Protein AF-A0A2K3PS51-F1 (afdb_monomer_lite)

InterPro domains:
  IPR000668 Peptidase C1A, papain C-terminal [PF00112] (39-127)
  IPR000668 Peptidase C1A, papain C-terminal [SM00645] (3-129)
  IPR013128 Peptidase C1A [PTHR12411] (38-127)
  IPR025660 Cysteine peptidase, histidine active site [PS00639] (95-105)
  IPR038765 Papain-like cysteine peptidase superfamily [SSF54001] (32-127)

Radius of gyration: 15.87 Å; chains: 1; bounding box: 44×35×38 Å

pLDDT: mean 71.3, std 18.8, range [28.69, 91.44]

Secondary structure (DSSP, 8-state):
-EEESS-----SS--EE---------SS--PPPS-PPP----S---PPPTT-HHHHHHHHTTS-EEEEE-STTT-HHHHH---SSEE-SPPPSS--EEEEEEEEEE-TTS-EEEEEE-SS-TTSSS-----

Organism: Trifolium pratense (NCBI:txid57577)

Structure (mmCIF, N/CA/C/O backbone):
data_AF-A0A2K3PS51-F1
#
_entry.id   AF-A0A2K3PS51-F1
#
loop_
_atom_site.group_PDB
_atom_site.id
_atom_site.type_symbol
_atom_site.label_atom_id
_atom_site.label_alt_id
_atom_site.label_comp_id
_atom_site.label_asym_id
_atom_site.label_entity_id
_atom_site.label_seq_id
_atom_site.pdbx_PDB_ins_code
_atom_site.Cartn_x
_atom_site.Cartn_y
_atom_site.Cartn_z
_atom_site.occupancy
_atom_site.B_iso_or_equiv
_atom_site.auth_seq_id
_atom_site.auth_comp_id
_atom_site.auth_asym_id
_atom_site.auth_atom_id
_atom_site.pdbx_PDB_model_num
ATOM 1 N N . MET A 1 1 ? 1.085 -9.267 9.046 1.00 39.47 1 MET A N 1
ATOM 2 C CA . MET A 1 1 ? -0.032 -8.558 8.365 1.00 39.47 1 MET A CA 1
ATOM 3 C C . MET A 1 1 ? -0.348 -7.298 9.157 1.00 39.47 1 MET A C 1
ATOM 5 O O . MET A 1 1 ? -0.481 -7.403 10.371 1.00 39.47 1 MET A O 1
ATOM 9 N N . VAL A 1 2 ? -0.399 -6.128 8.517 1.00 50.19 2 VAL A N 1
ATOM 10 C CA . VAL A 1 2 ? -0.710 -4.858 9.199 1.00 50.19 2 VAL A CA 1
ATOM 11 C C . VAL A 1 2 ? -2.107 -4.432 8.779 1.00 50.19 2 VAL A C 1
ATOM 13 O O . VAL A 1 2 ? -2.434 -4.487 7.593 1.00 50.19 2 VAL A O 1
ATOM 16 N N . VAL A 1 3 ? -2.937 -4.071 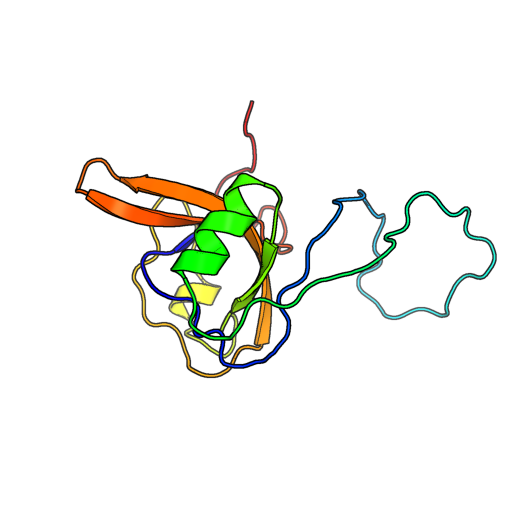9.751 1.00 53.47 3 VAL A N 1
ATOM 17 C CA . VAL A 1 3 ? -4.361 -3.822 9.550 1.00 53.47 3 VAL A CA 1
ATOM 18 C C . VAL A 1 3 ? -4.641 -2.388 9.991 1.00 53.47 3 VAL A C 1
ATOM 20 O O . VAL A 1 3 ? -4.370 -2.083 11.139 1.00 53.47 3 VAL A O 1
ATOM 23 N N . PHE A 1 4 ? -5.099 -1.488 9.115 1.00 51.47 4 PHE A N 1
ATOM 24 C CA . PHE A 1 4 ? -5.276 -0.053 9.437 1.00 51.47 4 PHE A CA 1
ATOM 25 C C . PHE A 1 4 ? -6.756 0.333 9.545 1.00 51.47 4 PHE A C 1
ATOM 27 O O . PHE A 1 4 ? -7.551 -0.112 8.721 1.00 51.47 4 PHE A O 1
ATOM 34 N N . LEU A 1 5 ? -7.108 1.184 10.519 1.00 38.12 5 LEU A N 1
ATOM 35 C CA . LEU A 1 5 ? -8.491 1.575 10.852 1.00 38.12 5 LEU A CA 1
ATOM 36 C C . LEU A 1 5 ? -9.049 2.766 10.048 1.00 38.12 5 LEU A C 1
ATOM 38 O O . LEU A 1 5 ? -10.264 2.972 10.052 1.00 38.12 5 LEU A O 1
ATOM 42 N N . ARG A 1 6 ? -8.201 3.603 9.433 1.00 36.09 6 ARG A N 1
ATOM 43 C CA . ARG A 1 6 ? -8.577 4.936 8.908 1.00 36.09 6 ARG A CA 1
ATOM 44 C C . ARG A 1 6 ? -7.674 5.394 7.746 1.00 36.09 6 ARG A C 1
ATOM 46 O O . ARG A 1 6 ? -6.659 4.732 7.524 1.00 36.09 6 ARG A O 1
ATOM 53 N N . PRO A 1 7 ? -8.049 6.454 6.985 1.00 35.16 7 PRO A N 1
ATOM 54 C CA . PRO A 1 7 ? -7.472 6.749 5.680 1.00 35.16 7 PRO A CA 1
ATOM 55 C C . PRO A 1 7 ? -5.962 6.849 5.796 1.00 35.16 7 PRO A C 1
ATOM 57 O O . PRO A 1 7 ? -5.438 7.621 6.603 1.00 35.16 7 PRO A O 1
ATOM 60 N N . VAL A 1 8 ? -5.259 6.101 4.954 1.00 41.94 8 VAL A N 1
ATOM 61 C CA . VAL A 1 8 ? -3.910 6.499 4.584 1.00 41.94 8 VAL A CA 1
ATOM 62 C C . VAL A 1 8 ? -4.046 7.916 4.031 1.00 41.94 8 VAL A C 1
ATOM 64 O O . VAL A 1 8 ? -4.776 8.124 3.065 1.00 41.94 8 VAL A O 1
ATOM 67 N N . SER A 1 9 ? -3.418 8.902 4.673 1.00 37.41 9 SER A N 1
ATOM 68 C CA . SER A 1 9 ? -3.294 10.244 4.106 1.00 37.41 9 SER A CA 1
ATOM 69 C C . SER A 1 9 ? -2.521 10.107 2.793 1.00 37.41 9 SER A C 1
ATOM 71 O O . SER A 1 9 ? -1.295 10.038 2.784 1.00 37.41 9 SER A O 1
ATOM 73 N N . LEU A 1 10 ? -3.239 9.990 1.673 1.00 44.38 10 LEU A N 1
ATOM 74 C CA . LEU A 1 10 ? -2.681 9.832 0.328 1.00 44.38 10 LEU A CA 1
ATOM 75 C C . LEU A 1 10 ? -2.230 11.199 -0.201 1.00 44.38 10 LEU A C 1
ATOM 77 O O . LEU A 1 10 ? -2.583 11.597 -1.307 1.00 44.38 10 LEU A O 1
ATOM 81 N N . GLN A 1 11 ? -1.484 11.963 0.598 1.00 36.50 11 GLN A N 1
ATOM 82 C CA . GLN A 1 11 ? -1.114 13.335 0.252 1.00 36.50 11 GLN A CA 1
ATOM 83 C C . GLN A 1 11 ? -0.059 13.435 -0.862 1.00 36.50 11 GLN A C 1
ATOM 85 O O . GLN A 1 11 ? 0.203 14.538 -1.330 1.00 36.50 11 GLN A O 1
ATOM 90 N N . HIS A 1 12 ? 0.487 12.317 -1.364 1.00 38.22 12 HIS A N 1
ATOM 91 C CA . HIS A 1 12 ? 1.482 12.336 -2.442 1.00 38.22 12 HIS A CA 1
ATOM 92 C C . HIS A 1 12 ? 1.274 11.233 -3.507 1.00 38.22 12 HIS A C 1
ATOM 94 O O . HIS A 1 12 ? 1.688 10.087 -3.344 1.00 38.22 12 HIS A O 1
ATOM 100 N N . ASN A 1 13 ? 0.626 11.647 -4.604 1.00 37.97 13 ASN A N 1
ATOM 101 C CA . ASN A 1 13 ? 0.690 11.302 -6.044 1.00 37.97 13 ASN A CA 1
ATOM 102 C C . ASN A 1 13 ? 1.092 9.924 -6.610 1.00 37.97 13 ASN A C 1
ATOM 104 O O . ASN A 1 13 ? 1.117 9.813 -7.835 1.00 37.97 13 ASN A O 1
ATOM 108 N N . TYR A 1 14 ? 1.369 8.872 -5.843 1.00 38.41 14 TYR A N 1
ATOM 109 C CA . TYR A 1 14 ? 1.805 7.609 -6.454 1.00 38.41 14 TYR A CA 1
ATOM 110 C C . TYR A 1 14 ? 1.141 6.406 -5.804 1.00 38.41 14 TYR A C 1
ATOM 112 O O . TYR A 1 14 ? 1.568 5.909 -4.765 1.00 38.41 14 TYR A O 1
ATOM 120 N N . THR A 1 15 ? 0.091 5.930 -6.463 1.00 41.75 15 THR A N 1
ATOM 121 C CA . THR A 1 15 ? -0.522 4.635 -6.199 1.00 41.75 15 THR A CA 1
ATOM 122 C C . THR A 1 15 ? -0.188 3.746 -7.389 1.00 41.75 15 THR A C 1
ATOM 124 O O . THR A 1 15 ? -0.565 4.080 -8.507 1.00 41.75 15 THR A O 1
ATOM 127 N N . MET A 1 16 ? 0.591 2.681 -7.183 1.00 39.56 16 MET A N 1
ATOM 128 C CA . MET A 1 16 ? 1.011 1.773 -8.259 1.00 39.56 16 MET A CA 1
ATOM 129 C C . MET A 1 16 ? 0.286 0.437 -8.163 1.00 39.56 16 MET A C 1
ATOM 131 O O . MET A 1 16 ? -0.144 0.009 -7.101 1.00 39.56 16 MET A O 1
ATOM 135 N N . VAL A 1 17 ? 0.150 -0.224 -9.301 1.00 42.59 17 VAL A N 1
ATOM 136 C CA . VAL A 1 17 ? -0.396 -1.573 -9.412 1.00 42.59 17 VAL A CA 1
ATOM 137 C C . VAL A 1 17 ? 0.791 -2.511 -9.550 1.00 42.59 17 VAL A C 1
ATOM 139 O O . VAL A 1 17 ? 1.540 -2.394 -10.519 1.00 42.59 17 VAL A O 1
ATOM 142 N N . GLU A 1 18 ? 0.999 -3.410 -8.590 1.00 41.22 18 GLU A N 1
ATOM 143 C CA . GLU A 1 18 ? 2.225 -4.209 -8.539 1.00 41.22 18 GLU A CA 1
ATOM 144 C C . GLU A 1 18 ? 1.983 -5.691 -8.861 1.00 41.22 18 GLU A C 1
ATOM 146 O O . GLU A 1 18 ? 1.130 -6.356 -8.273 1.00 41.22 18 GLU A O 1
ATOM 151 N N . PHE A 1 19 ? 2.804 -6.229 -9.769 1.00 41.97 19 PHE A N 1
ATOM 152 C CA . PHE A 1 19 ? 3.001 -7.666 -9.940 1.00 41.97 19 PHE A CA 1
ATOM 153 C C . PHE A 1 19 ? 4.116 -8.120 -8.994 1.00 41.97 19 PHE A C 1
ATOM 155 O O . PHE A 1 19 ? 5.276 -7.747 -9.164 1.00 41.97 19 PHE A O 1
ATOM 162 N N . LEU A 1 20 ? 3.780 -8.944 -8.001 1.00 48.22 20 LEU A N 1
ATOM 163 C CA . LEU A 1 20 ? 4.749 -9.422 -7.015 1.00 48.22 20 LEU A CA 1
ATOM 164 C C . LEU A 1 20 ? 5.680 -10.481 -7.630 1.00 48.22 20 LEU A C 1
ATOM 166 O O . LEU A 1 20 ? 5.341 -11.661 -7.699 1.00 48.22 20 LEU A O 1
ATOM 170 N N . VAL A 1 21 ? 6.883 -10.071 -8.032 1.00 47.81 21 VAL A N 1
ATOM 171 C CA . VAL A 1 21 ? 7.981 -10.982 -8.390 1.00 47.81 21 VAL A CA 1
ATOM 172 C C . VAL A 1 21 ? 8.900 -11.146 -7.181 1.00 47.81 21 VAL A C 1
ATOM 174 O O . VAL A 1 21 ? 9.382 -10.166 -6.617 1.00 47.81 21 VAL A O 1
ATOM 177 N N . LYS A 1 22 ? 9.181 -12.389 -6.771 1.00 54.22 22 LYS A N 1
ATOM 178 C CA . LYS A 1 22 ? 10.115 -12.658 -5.667 1.00 54.22 22 LYS A CA 1
ATOM 179 C C . LYS A 1 22 ? 11.548 -12.352 -6.119 1.00 54.22 22 LYS A C 1
ATOM 181 O O . LYS A 1 22 ? 12.141 -13.121 -6.871 1.00 54.22 22 LYS A O 1
ATOM 186 N N . MET A 1 23 ? 12.094 -11.224 -5.669 1.00 56.06 23 MET A N 1
ATOM 187 C CA . MET A 1 23 ? 13.447 -10.772 -6.003 1.00 56.06 23 MET A CA 1
ATOM 188 C C . MET A 1 23 ? 14.461 -11.136 -4.912 1.00 56.06 23 MET A C 1
ATOM 190 O O . MET A 1 23 ? 14.178 -11.031 -3.722 1.00 56.06 23 MET A O 1
ATOM 194 N N . ILE A 1 24 ? 15.680 -11.509 -5.318 1.00 65.62 24 ILE A N 1
ATOM 195 C CA . ILE A 1 24 ? 16.838 -11.549 -4.413 1.00 65.62 24 ILE A CA 1
ATOM 196 C C . ILE A 1 24 ? 17.408 -10.132 -4.350 1.00 65.62 24 ILE A C 1
ATOM 198 O O . ILE A 1 24 ? 18.104 -9.697 -5.269 1.00 65.62 24 ILE A O 1
ATOM 202 N N . ILE A 1 25 ? 17.103 -9.416 -3.271 1.00 66.69 25 ILE A N 1
ATOM 203 C CA . ILE A 1 25 ? 17.511 -8.022 -3.072 1.00 66.69 25 ILE A CA 1
ATOM 204 C C . ILE A 1 25 ? 18.775 -7.978 -2.204 1.00 66.69 25 ILE A C 1
ATOM 206 O O . ILE A 1 25 ? 18.961 -8.781 -1.288 1.00 66.69 25 ILE A O 1
ATOM 210 N N . ARG A 1 26 ? 19.689 -7.055 -2.513 1.00 73.50 26 ARG A N 1
ATOM 211 C CA . ARG A 1 26 ? 20.817 -6.698 -1.643 1.00 73.50 26 ARG A CA 1
ATOM 212 C C . ARG A 1 26 ? 20.446 -5.423 -0.893 1.00 73.50 26 ARG A C 1
ATOM 214 O O . ARG A 1 26 ? 19.985 -4.474 -1.509 1.00 73.50 26 ARG A O 1
ATOM 221 N N . ILE A 1 27 ? 20.714 -5.370 0.410 1.00 76.81 27 ILE A N 1
ATOM 222 C CA . ILE A 1 27 ? 20.412 -4.211 1.276 1.00 76.81 27 ILE A CA 1
ATOM 223 C C . ILE A 1 27 ? 21.359 -3.009 1.074 1.00 76.81 27 ILE A C 1
ATOM 225 O O . ILE A 1 27 ? 21.534 -2.185 1.967 1.00 76.81 27 ILE A O 1
ATOM 229 N N . ARG A 1 28 ? 22.053 -2.933 -0.065 1.00 80.81 28 ARG A N 1
ATOM 230 C CA . ARG A 1 28 ? 22.981 -1.850 -0.406 1.00 80.81 28 ARG A CA 1
ATOM 231 C C . ARG A 1 28 ? 22.864 -1.535 -1.884 1.00 80.81 28 ARG A C 1
ATOM 233 O O . ARG A 1 28 ? 22.747 -2.452 -2.696 1.00 80.81 28 ARG A O 1
ATOM 240 N N . GLN A 1 29 ? 22.966 -0.250 -2.211 1.00 84.06 29 GLN A N 1
ATOM 241 C CA . GLN A 1 29 ? 23.057 0.200 -3.593 1.00 84.06 29 GLN A CA 1
ATOM 242 C C . GLN A 1 29 ? 24.261 -0.462 -4.274 1.00 84.06 29 GLN A C 1
ATOM 244 O O . GLN A 1 29 ? 25.372 -0.469 -3.738 1.00 84.06 29 GLN A O 1
ATOM 249 N N . MET A 1 30 ? 24.030 -1.019 -5.458 1.00 85.06 30 MET A N 1
ATOM 250 C CA . MET A 1 30 ? 25.055 -1.608 -6.318 1.00 85.06 30 MET A CA 1
ATOM 251 C C . MET A 1 30 ? 24.936 -1.027 -7.728 1.00 85.06 30 MET A C 1
ATOM 253 O O . MET A 1 30 ? 23.939 -0.388 -8.064 1.00 85.06 30 MET A O 1
ATOM 257 N N . ASN A 1 31 ? 25.942 -1.271 -8.567 1.00 90.62 31 ASN A N 1
ATOM 258 C CA . ASN A 1 31 ? 25.854 -0.941 -9.987 1.00 90.62 31 ASN A CA 1
ATOM 259 C C . ASN A 1 31 ? 24.793 -1.808 -10.677 1.00 90.62 31 ASN A C 1
ATOM 261 O O . ASN A 1 31 ? 24.670 -3.001 -10.379 1.00 90.62 31 ASN A O 1
ATOM 265 N N . CYS A 1 32 ? 24.063 -1.217 -11.627 1.00 87.19 32 CYS A N 1
ATOM 266 C CA . CYS A 1 32 ? 23.101 -1.942 -12.449 1.00 87.19 32 CYS A CA 1
ATOM 267 C C . CYS A 1 32 ? 23.795 -3.081 -13.205 1.00 87.19 32 CYS A C 1
ATOM 269 O O . CYS A 1 32 ? 24.802 -2.879 -13.887 1.00 87.19 32 CYS A O 1
ATOM 271 N N . ARG A 1 33 ? 23.237 -4.285 -13.077 1.00 86.94 33 ARG A N 1
ATOM 272 C CA . ARG A 1 33 ? 23.645 -5.456 -13.850 1.00 86.94 33 ARG A CA 1
ATOM 273 C C . ARG A 1 33 ? 22.975 -5.414 -15.218 1.00 86.94 33 ARG A C 1
ATOM 275 O O . ARG A 1 33 ? 21.759 -5.290 -15.281 1.00 86.94 33 ARG A O 1
ATOM 282 N N . ASN A 1 34 ? 23.757 -5.535 -16.287 1.00 87.62 34 ASN A N 1
ATOM 283 C CA . ASN A 1 34 ? 23.251 -5.556 -17.667 1.00 87.62 34 ASN A CA 1
ATOM 284 C C . ASN A 1 34 ? 23.040 -6.985 -18.203 1.00 87.62 34 ASN A C 1
ATOM 286 O O . ASN A 1 34 ? 22.588 -7.161 -19.327 1.00 87.62 34 ASN A O 1
ATOM 290 N N . ASP A 1 35 ? 23.365 -8.002 -17.408 1.00 89.88 35 ASP A N 1
ATOM 291 C CA . ASP A 1 35 ? 23.287 -9.430 -17.728 1.00 89.88 35 ASP A CA 1
ATOM 292 C C . ASP A 1 35 ? 22.015 -10.100 -17.172 1.00 89.88 35 ASP A C 1
ATOM 294 O O . ASP A 1 35 ? 21.992 -11.302 -16.914 1.00 89.88 35 ASP A O 1
ATOM 298 N N . PHE A 1 36 ? 20.940 -9.334 -16.959 1.00 83.81 36 PHE A N 1
ATOM 299 C CA . PHE A 1 36 ? 19.686 -9.869 -16.429 1.00 83.81 36 PHE A CA 1
ATOM 300 C C . PHE A 1 36 ? 18.806 -10.478 -17.528 1.00 83.81 36 PHE A C 1
ATOM 302 O O . PHE A 1 36 ? 18.736 -9.980 -18.650 1.00 83.81 36 PHE A O 1
ATOM 309 N N . ILE A 1 37 ? 18.078 -11.538 -17.175 1.00 86.81 37 ILE A N 1
ATOM 310 C CA . ILE A 1 37 ? 17.027 -12.116 -18.017 1.00 86.81 37 ILE A CA 1
ATOM 311 C C . ILE A 1 37 ? 15.707 -11.438 -17.623 1.00 86.81 37 ILE A C 1
ATOM 313 O O . ILE A 1 37 ? 15.334 -11.517 -16.449 1.00 86.81 37 ILE A O 1
ATOM 317 N N . PRO A 1 38 ? 14.991 -10.764 -18.541 1.00 85.19 38 PRO A N 1
ATOM 318 C CA . PRO A 1 38 ? 13.674 -10.211 -18.239 1.00 85.19 38 PRO A CA 1
ATOM 319 C C . PRO A 1 38 ? 12.697 -11.328 -17.849 1.00 85.19 38 PRO A C 1
ATOM 321 O O . PRO A 1 38 ? 12.436 -12.229 -18.642 1.00 85.19 38 PRO A O 1
ATOM 324 N N . VAL A 1 39 ? 12.165 -11.274 -16.625 1.00 82.38 39 VAL A N 1
ATOM 325 C CA . VAL A 1 39 ? 11.220 -12.282 -16.092 1.00 82.38 39 VAL A CA 1
ATOM 326 C C . VAL A 1 39 ? 9.782 -11.774 -15.996 1.00 82.38 39 VAL A C 1
ATOM 328 O O . VAL A 1 39 ? 8.851 -12.570 -15.945 1.00 82.38 39 VAL A O 1
ATOM 331 N N . ALA A 1 40 ? 9.598 -10.454 -15.970 1.00 79.75 40 ALA A N 1
ATOM 332 C CA . ALA A 1 40 ? 8.303 -9.793 -15.920 1.00 79.75 40 ALA A CA 1
ATOM 333 C C . ALA A 1 40 ? 8.421 -8.368 -16.474 1.00 79.75 40 ALA A C 1
ATOM 335 O O . ALA A 1 40 ? 9.508 -7.789 -16.506 1.00 79.75 40 ALA A O 1
ATOM 336 N N . GLY A 1 41 ? 7.290 -7.802 -16.879 1.00 78.75 41 GLY A N 1
ATOM 337 C CA . GLY A 1 41 ? 7.163 -6.411 -17.289 1.00 78.75 41 GLY A CA 1
ATOM 338 C C . GLY A 1 41 ? 5.705 -5.978 -17.201 1.00 78.75 41 GLY A C 1
ATOM 339 O O . GLY A 1 41 ? 4.803 -6.816 -17.222 1.00 78.75 41 GLY A O 1
ATOM 340 N N . PHE A 1 42 ? 5.476 -4.675 -17.103 1.00 81.00 42 PHE A N 1
ATOM 341 C CA . PHE A 1 42 ? 4.144 -4.080 -17.144 1.00 81.00 42 PHE A CA 1
ATOM 342 C C . PHE A 1 42 ? 4.018 -3.209 -18.395 1.00 81.00 42 PHE A C 1
ATOM 344 O O . PHE A 1 42 ? 5.016 -2.737 -18.938 1.00 81.00 42 PHE A O 1
ATOM 351 N N . ARG A 1 43 ? 2.788 -3.043 -18.888 1.00 85.00 43 ARG A N 1
ATOM 352 C CA . ARG A 1 43 ? 2.513 -2.188 -20.054 1.00 85.00 43 ARG A CA 1
ATOM 353 C C . ARG A 1 43 ? 2.213 -0.752 -19.654 1.00 85.00 43 ARG A C 1
ATOM 355 O O . ARG A 1 43 ? 2.571 0.156 -20.390 1.00 85.00 43 ARG A O 1
ATOM 362 N N . ASP A 1 44 ? 1.531 -0.584 -18.527 1.00 84.69 44 ASP A N 1
ATOM 363 C CA . ASP A 1 44 ? 1.044 0.704 -18.057 1.00 84.69 44 ASP A CA 1
ATOM 364 C C . ASP A 1 44 ? 0.794 0.662 -16.543 1.00 84.69 44 ASP A C 1
ATOM 366 O O . ASP A 1 44 ? 0.758 -0.420 -15.947 1.00 84.69 44 ASP A O 1
ATOM 370 N N . PHE A 1 45 ? 0.609 1.831 -15.939 1.00 83.81 45 PHE A N 1
ATOM 371 C CA . PHE A 1 45 ? 0.190 2.015 -14.555 1.00 83.81 45 PHE A CA 1
ATOM 372 C C . PHE A 1 45 ? -0.867 3.120 -14.472 1.00 83.81 45 PHE A C 1
ATOM 374 O O . PHE A 1 45 ? -0.933 4.015 -15.309 1.00 83.81 45 PHE A O 1
ATOM 381 N N . GLN A 1 46 ? -1.701 3.068 -13.438 1.00 83.44 46 GLN A N 1
ATOM 382 C CA . GLN A 1 46 ? -2.714 4.089 -13.191 1.00 83.44 46 GLN A CA 1
ATOM 383 C C . GLN A 1 46 ? -2.582 4.615 -11.776 1.00 83.44 46 GLN A C 1
ATOM 385 O O . GLN A 1 46 ? -2.347 3.846 -10.849 1.00 83.44 46 GLN A O 1
ATOM 390 N N . VAL A 1 47 ? -2.765 5.925 -11.634 1.00 86.44 47 VAL A N 1
ATOM 391 C CA . VAL A 1 47 ? -2.737 6.611 -10.346 1.00 86.44 47 VAL A CA 1
ATOM 392 C C . VAL A 1 47 ? -4.168 6.877 -9.905 1.00 86.44 47 VAL A C 1
ATOM 394 O O . VAL A 1 47 ? -4.962 7.441 -10.658 1.00 86.44 47 VAL A O 1
ATOM 397 N N . ILE A 1 48 ? -4.483 6.474 -8.678 1.00 84.88 48 ILE A N 1
ATOM 398 C CA . ILE A 1 48 ? -5.760 6.785 -8.039 1.00 84.88 48 ILE A CA 1
ATOM 399 C C . ILE A 1 48 ? -5.672 8.219 -7.492 1.00 84.88 48 ILE A C 1
ATOM 401 O O . ILE A 1 48 ? -4.660 8.557 -6.869 1.00 84.88 48 ILE A O 1
ATOM 405 N N . PRO A 1 49 ? -6.681 9.079 -7.722 1.00 85.44 49 PRO A N 1
ATOM 406 C CA . PRO A 1 49 ? -6.739 10.405 -7.134 1.00 85.44 49 PRO A CA 1
ATOM 407 C C . PRO A 1 49 ? -6.542 10.356 -5.612 1.00 85.44 49 PRO A C 1
ATOM 409 O O . PRO A 1 49 ? -7.044 9.448 -4.940 1.00 85.44 49 PRO A O 1
ATOM 412 N N . PRO A 1 50 ? -5.822 11.335 -5.046 1.00 79.12 50 PRO A N 1
ATOM 413 C CA . PRO A 1 50 ? -5.599 11.381 -3.612 1.00 79.12 50 PRO A CA 1
ATOM 414 C C . PRO A 1 50 ? -6.933 11.503 -2.868 1.00 79.12 50 PRO A C 1
ATOM 416 O O . PRO A 1 50 ? -7.820 12.253 -3.276 1.00 79.12 50 PRO A O 1
ATOM 419 N N . ASN A 1 51 ? -7.043 10.805 -1.737 1.00 79.50 51 ASN A N 1
ATOM 420 C CA . ASN A 1 51 ? -8.215 10.803 -0.853 1.00 79.50 51 ASN A CA 1
ATOM 421 C C . ASN A 1 51 ? -9.510 10.221 -1.463 1.00 79.50 51 ASN A C 1
ATOM 423 O O . ASN A 1 51 ? -10.590 10.475 -0.932 1.00 79.50 51 ASN A O 1
ATOM 427 N N . ASP A 1 52 ? -9.422 9.415 -2.526 1.00 87.19 52 ASP A N 1
ATOM 428 C CA . ASP A 1 52 ? -10.564 8.672 -3.074 1.00 87.19 52 ASP A CA 1
ATOM 429 C C . ASP A 1 52 ? -10.560 7.205 -2.608 1.00 87.19 52 ASP A C 1
ATOM 431 O O . ASP A 1 52 ? -10.173 6.276 -3.323 1.00 87.19 52 ASP A O 1
ATOM 435 N N . GLU A 1 53 ? -10.985 6.980 -1.361 1.00 86.00 53 GLU A N 1
ATOM 436 C CA . GLU A 1 53 ? -11.068 5.626 -0.796 1.00 86.00 53 GLU A CA 1
ATOM 437 C C . GLU A 1 53 ? -12.083 4.734 -1.519 1.00 86.00 53 GLU A C 1
ATOM 439 O O . GLU A 1 53 ? -11.936 3.511 -1.527 1.00 86.00 53 GLU A O 1
ATOM 444 N N . GLN A 1 54 ? -13.109 5.315 -2.143 1.00 90.19 54 GLN A N 1
ATOM 445 C CA . GLN A 1 54 ? -14.104 4.543 -2.878 1.00 90.19 54 GLN A CA 1
ATOM 446 C C . GLN A 1 54 ? -13.499 3.965 -4.158 1.00 90.19 54 GLN A C 1
ATOM 448 O O . GLN A 1 54 ? -13.697 2.782 -4.450 1.00 90.19 54 GLN A O 1
ATOM 453 N N . GLN A 1 55 ? -12.733 4.764 -4.897 1.00 90.00 55 GLN A N 1
ATOM 454 C CA . GLN A 1 55 ? -12.001 4.278 -6.057 1.00 90.00 55 GLN A CA 1
ATOM 455 C C . GLN A 1 55 ? -10.894 3.305 -5.644 1.00 90.00 55 GLN A C 1
ATOM 457 O O . GLN A 1 55 ? -10.726 2.270 -6.288 1.00 90.00 55 GLN A O 1
ATOM 462 N N . LEU A 1 56 ? -10.201 3.562 -4.529 1.00 89.31 56 LEU A N 1
ATOM 463 C CA . LEU A 1 56 ? -9.223 2.624 -3.977 1.00 89.31 56 LEU A CA 1
ATOM 464 C C . LEU A 1 56 ? -9.851 1.253 -3.685 1.00 89.31 56 LEU A C 1
ATOM 466 O O . LEU A 1 56 ? -9.304 0.238 -4.111 1.00 89.31 56 LEU A O 1
ATOM 470 N N . LEU A 1 57 ? -11.027 1.207 -3.048 1.00 90.62 57 LEU A N 1
ATOM 471 C CA . LEU A 1 57 ? -11.773 -0.039 -2.815 1.00 90.62 57 LEU A CA 1
ATOM 472 C C . LEU A 1 57 ? -12.065 -0.784 -4.124 1.00 90.62 57 LEU A C 1
ATOM 474 O O . LEU A 1 57 ? -11.850 -1.993 -4.207 1.00 90.62 57 LEU A O 1
ATOM 478 N N . GLN A 1 58 ? -12.523 -0.068 -5.155 1.00 91.44 58 GLN A N 1
ATOM 479 C CA . GLN A 1 58 ? -12.844 -0.659 -6.458 1.00 91.44 58 GLN A CA 1
ATOM 480 C C . GLN A 1 58 ? -11.628 -1.248 -7.177 1.00 91.44 58 GLN A C 1
ATOM 482 O O . GLN A 1 58 ? -11.785 -2.190 -7.955 1.00 91.44 58 GLN A O 1
ATOM 487 N N . VAL A 1 59 ? -10.432 -0.710 -6.944 1.00 90.50 59 VAL A N 1
ATOM 488 C CA . VAL A 1 59 ? -9.197 -1.223 -7.551 1.00 90.50 59 VAL A CA 1
ATOM 489 C C . VAL A 1 59 ? -8.618 -2.374 -6.729 1.00 90.50 59 VAL A C 1
ATOM 491 O O . VAL A 1 59 ? -8.204 -3.375 -7.308 1.00 90.50 59 VAL A O 1
ATOM 494 N N . VAL A 1 60 ? -8.657 -2.291 -5.395 1.00 90.81 60 VAL A N 1
ATOM 495 C CA . VAL A 1 60 ? -8.104 -3.321 -4.497 1.00 90.81 60 VAL A CA 1
ATOM 496 C C . VAL A 1 60 ? -8.794 -4.679 -4.669 1.00 90.81 60 VAL A C 1
ATOM 498 O O . VAL A 1 60 ? -8.140 -5.710 -4.532 1.00 90.81 60 VAL A O 1
ATOM 501 N N . VAL A 1 61 ? -10.086 -4.718 -5.026 1.00 90.25 61 VAL A N 1
ATOM 502 C CA . VAL A 1 61 ? -10.759 -5.996 -5.349 1.00 90.25 61 VAL A CA 1
ATOM 503 C C . VAL A 1 61 ? -10.250 -6.653 -6.631 1.00 90.25 61 VAL A C 1
ATOM 505 O O . VAL A 1 61 ? -10.456 -7.848 -6.823 1.00 90.25 61 VAL A O 1
ATOM 508 N N . GLN A 1 62 ? -9.627 -5.886 -7.527 1.00 90.75 62 GLN A N 1
ATOM 509 C CA . GLN A 1 62 ? -9.139 -6.383 -8.813 1.00 90.75 62 GLN A CA 1
ATOM 510 C C . GLN A 1 62 ? -7.682 -6.834 -8.716 1.00 90.75 62 GLN A C 1
ATOM 512 O O . GLN A 1 62 ? -7.293 -7.794 -9.377 1.00 90.75 62 GLN A O 1
ATOM 517 N N . GLN A 1 63 ? -6.874 -6.139 -7.912 1.00 86.31 63 GLN A N 1
ATOM 518 C CA . GLN A 1 63 ? -5.433 -6.364 -7.810 1.00 86.31 63 GLN A CA 1
ATOM 519 C C . GLN A 1 63 ? -4.827 -5.664 -6.582 1.00 86.31 63 GLN A C 1
ATOM 521 O O . GLN A 1 63 ? -5.399 -4.691 -6.089 1.00 86.31 63 GLN A O 1
ATOM 526 N N . PRO A 1 64 ? -3.639 -6.092 -6.118 1.00 87.94 64 PRO A N 1
ATOM 527 C CA . PRO A 1 64 ? -2.886 -5.365 -5.103 1.00 87.94 64 PRO A CA 1
ATOM 528 C C . PRO A 1 64 ? -2.527 -3.940 -5.535 1.00 87.94 64 PRO A C 1
ATOM 530 O O . PRO A 1 64 ? -2.210 -3.684 -6.700 1.00 87.94 64 PRO A O 1
ATOM 533 N N . VAL A 1 65 ? -2.531 -3.023 -4.569 1.00 87.50 65 VAL A N 1
ATOM 534 C CA . VAL A 1 65 ? -2.319 -1.592 -4.794 1.00 87.50 65 VAL A CA 1
ATOM 535 C C . VAL A 1 65 ? -1.226 -1.061 -3.869 1.00 87.50 65 VAL A C 1
ATOM 537 O O . VAL A 1 65 ? -1.370 -1.077 -2.650 1.00 87.50 65 VAL A O 1
ATOM 540 N N . THR A 1 66 ? -0.132 -0.564 -4.434 1.00 87.38 66 THR A N 1
ATOM 541 C CA . THR A 1 66 ? 0.929 0.147 -3.715 1.00 87.38 66 THR A CA 1
ATOM 542 C C . THR A 1 66 ? 0.417 1.505 -3.242 1.00 87.38 66 THR A C 1
ATOM 544 O O . THR A 1 66 ? -0.116 2.273 -4.038 1.00 87.38 66 THR A O 1
ATOM 547 N N . VAL A 1 67 ? 0.619 1.831 -1.968 1.00 85.81 67 VAL A N 1
ATOM 548 C CA . VAL A 1 67 ? 0.269 3.120 -1.355 1.00 85.81 67 VAL A CA 1
ATOM 549 C C . VAL A 1 67 ? 1.424 3.638 -0.502 1.00 85.81 67 VAL A C 1
ATOM 551 O O . VAL A 1 67 ? 2.215 2.855 0.025 1.00 85.81 67 VAL A O 1
ATOM 554 N N . ASN A 1 68 ? 1.498 4.957 -0.332 1.00 84.50 68 ASN A N 1
ATOM 555 C CA . ASN A 1 68 ? 2.455 5.591 0.571 1.00 84.50 68 ASN A CA 1
ATOM 556 C C . ASN A 1 68 ? 1.767 5.938 1.892 1.00 84.50 68 ASN A C 1
ATOM 558 O O . ASN A 1 68 ? 0.710 6.563 1.884 1.00 84.50 68 ASN A O 1
ATOM 562 N N . ILE A 1 69 ? 2.373 5.546 3.009 1.00 80.44 69 ILE A N 1
ATOM 563 C CA . ILE A 1 69 ? 1.908 5.804 4.372 1.00 80.44 69 ILE A CA 1
ATOM 564 C C . ILE A 1 69 ? 2.946 6.631 5.136 1.00 80.44 69 ILE A C 1
ATOM 566 O O . ILE A 1 69 ? 4.124 6.658 4.779 1.00 80.44 69 ILE A O 1
ATOM 570 N N . ALA A 1 70 ? 2.508 7.284 6.210 1.00 78.75 70 ALA A N 1
ATOM 571 C CA . ALA A 1 70 ? 3.402 7.859 7.209 1.00 78.75 70 ALA A CA 1
ATOM 572 C C . ALA A 1 70 ? 3.888 6.738 8.139 1.00 78.75 70 ALA A C 1
ATOM 574 O O . ALA A 1 70 ? 3.203 6.403 9.102 1.00 78.75 70 ALA A O 1
ATOM 575 N N . GLY A 1 71 ? 5.013 6.113 7.798 1.00 67.94 71 GLY A N 1
ATOM 576 C CA . GLY A 1 71 ? 5.635 5.001 8.510 1.00 67.94 71 GLY A CA 1
ATOM 577 C C . GLY A 1 71 ? 6.508 5.468 9.673 1.00 67.94 71 GLY A C 1
ATOM 578 O O . GLY A 1 71 ? 6.107 5.326 10.825 1.00 67.94 71 GLY A O 1
ATOM 579 N N . ALA A 1 72 ? 7.693 6.016 9.383 1.00 60.41 72 ALA A N 1
ATOM 580 C CA . ALA A 1 72 ? 8.647 6.479 10.402 1.00 60.41 72 ALA A CA 1
ATOM 581 C C . ALA A 1 72 ? 8.474 7.972 10.743 1.00 60.41 72 ALA A C 1
ATOM 583 O O . ALA A 1 72 ? 8.748 8.384 11.866 1.00 60.41 72 ALA A O 1
ATOM 584 N N . ALA A 1 73 ? 7.939 8.763 9.814 1.00 53.88 73 ALA A N 1
ATOM 585 C CA . ALA A 1 73 ? 7.513 10.151 9.997 1.00 53.88 73 ALA A CA 1
ATOM 586 C C . ALA A 1 73 ? 6.107 10.269 10.625 1.00 53.88 73 ALA A C 1
ATOM 588 O O . ALA A 1 73 ? 5.611 11.372 10.854 1.00 53.88 73 ALA A O 1
ATOM 589 N N . GLY A 1 74 ? 5.447 9.132 10.876 1.00 56.00 74 GLY A N 1
ATOM 590 C CA . GLY A 1 74 ? 4.119 9.047 11.474 1.00 56.00 74 GLY A CA 1
ATOM 591 C C . GLY A 1 74 ? 4.140 9.219 12.990 1.00 56.00 74 GLY A C 1
ATOM 592 O O . GLY A 1 74 ? 3.871 10.298 13.513 1.00 56.00 74 GLY A O 1
ATOM 593 N N . THR A 1 75 ? 4.431 8.121 13.687 1.00 59.34 75 THR A N 1
ATOM 594 C CA . THR A 1 75 ? 4.534 8.017 15.148 1.00 59.34 75 THR A CA 1
ATOM 595 C C . THR A 1 75 ? 5.426 6.823 15.512 1.00 59.34 75 THR A C 1
ATOM 597 O O . THR A 1 75 ? 5.437 5.815 14.801 1.00 59.34 75 THR A O 1
ATOM 600 N N . ASP A 1 76 ? 6.115 6.878 16.660 1.00 67.56 76 ASP A N 1
ATOM 601 C CA . ASP A 1 76 ? 6.810 5.704 17.225 1.00 67.56 76 ASP A CA 1
ATOM 602 C C . ASP A 1 76 ? 5.851 4.512 17.413 1.00 67.56 76 ASP A C 1
ATOM 604 O O . ASP A 1 76 ? 6.268 3.355 17.406 1.00 67.56 76 ASP A O 1
ATOM 608 N N . GLU A 1 77 ? 4.554 4.782 17.573 1.00 72.19 77 GLU A N 1
ATOM 609 C CA . GLU A 1 77 ? 3.503 3.781 17.741 1.00 72.19 77 GLU A CA 1
ATOM 610 C C . GLU A 1 77 ? 3.368 2.882 16.511 1.00 72.19 77 GLU A C 1
ATOM 612 O O . GLU A 1 77 ? 3.379 1.657 16.652 1.00 72.19 77 GLU A O 1
ATOM 617 N N . LEU A 1 78 ? 3.292 3.468 15.307 1.00 74.56 78 LEU A N 1
ATOM 618 C CA . LEU A 1 78 ? 3.219 2.670 14.091 1.00 74.56 78 LEU A CA 1
ATOM 619 C C . LEU A 1 78 ? 4.519 1.896 13.898 1.00 74.56 78 LEU A C 1
ATOM 621 O O . LEU A 1 78 ? 4.446 0.693 13.699 1.00 74.56 78 LEU A O 1
ATOM 625 N N . TYR A 1 79 ? 5.688 2.534 14.045 1.00 72.19 79 TYR A N 1
ATOM 626 C CA . TYR A 1 79 ? 6.993 1.866 13.915 1.00 72.19 79 TYR A CA 1
ATOM 627 C C . TYR A 1 79 ? 7.137 0.627 14.825 1.00 72.19 79 TYR A C 1
ATOM 629 O O . TYR A 1 79 ? 7.748 -0.378 14.449 1.00 72.19 79 TYR A O 1
ATOM 637 N N . ASN A 1 80 ? 6.565 0.683 16.029 1.00 74.44 80 ASN A N 1
ATOM 638 C CA . ASN A 1 80 ? 6.629 -0.395 17.013 1.00 74.44 80 ASN A CA 1
ATOM 639 C C . ASN A 1 80 ? 5.464 -1.392 16.928 1.00 74.44 80 ASN A C 1
ATOM 641 O O . ASN A 1 80 ? 5.465 -2.374 17.679 1.00 74.44 80 ASN A O 1
ATOM 645 N N . PHE A 1 81 ? 4.503 -1.182 16.027 1.00 75.75 81 PHE A N 1
ATOM 646 C CA . PHE A 1 81 ? 3.311 -2.008 15.910 1.00 75.75 81 PHE A CA 1
ATOM 647 C C . PHE A 1 81 ? 3.655 -3.467 15.581 1.00 75.75 81 PHE A C 1
ATOM 649 O O . PHE A 1 81 ? 4.391 -3.772 14.641 1.00 75.75 81 PHE A O 1
ATOM 656 N N . LYS A 1 82 ? 3.116 -4.397 16.377 1.00 71.69 82 LYS A N 1
ATOM 657 C CA . LYS A 1 82 ? 3.443 -5.832 16.301 1.00 71.69 82 LYS A CA 1
ATOM 658 C C . LYS A 1 82 ? 2.401 -6.674 15.573 1.00 71.69 82 LYS A C 1
ATOM 660 O O . LYS A 1 82 ? 2.584 -7.886 15.482 1.00 71.69 82 LYS A O 1
ATOM 665 N N . GLY A 1 83 ? 1.364 -6.055 15.004 1.00 74.12 83 GLY A N 1
ATOM 666 C CA . GLY A 1 83 ? 0.279 -6.763 14.324 1.00 74.12 83 GLY A CA 1
ATOM 667 C C . GLY A 1 83 ? -0.578 -7.610 15.269 1.00 74.12 83 GLY A C 1
ATOM 668 O O . GLY A 1 83 ? -0.390 -7.605 16.478 1.00 74.12 83 GLY A O 1
ATOM 6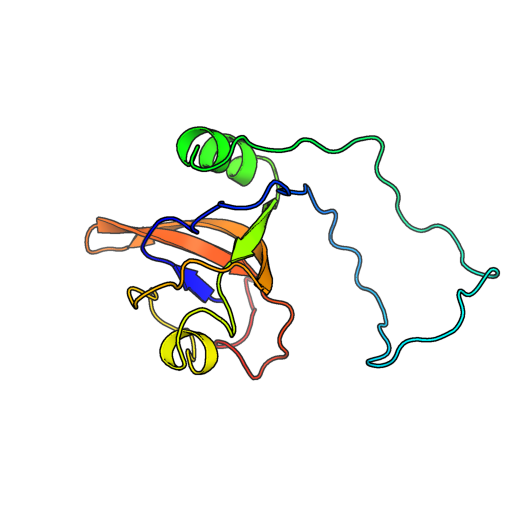69 N N . GLY A 1 84 ? -1.531 -8.351 14.697 1.00 70.69 84 GLY A N 1
ATOM 670 C CA . GLY A 1 84 ? -2.487 -9.181 15.450 1.00 70.69 84 GLY A CA 1
ATOM 671 C C . GLY A 1 84 ? -3.809 -8.480 15.776 1.00 70.69 84 GLY A C 1
ATOM 672 O O . GLY A 1 84 ? -4.794 -9.141 16.086 1.00 70.69 84 GLY A O 1
ATOM 673 N N . GLU A 1 85 ? -3.854 -7.164 15.607 1.00 78.94 85 GLU A N 1
ATOM 674 C CA . GLU A 1 85 ? -5.032 -6.324 15.806 1.00 78.94 85 GLU A CA 1
ATOM 675 C C . GLU A 1 85 ? -5.135 -5.254 14.712 1.00 78.94 85 GLU A C 1
ATOM 677 O O . GLU A 1 85 ? -4.268 -5.146 13.840 1.00 78.94 85 GLU A O 1
ATOM 682 N N . ILE A 1 86 ? -6.222 -4.485 14.728 1.00 83.50 86 ILE A N 1
ATOM 683 C CA . ILE A 1 86 ? -6.419 -3.357 13.818 1.00 83.50 86 ILE A CA 1
ATOM 684 C C . ILE A 1 86 ? -5.755 -2.124 14.434 1.00 83.50 86 ILE A C 1
ATOM 686 O O . ILE A 1 86 ? -6.159 -1.658 15.494 1.00 83.50 86 ILE A O 1
ATOM 690 N N . TYR A 1 87 ? -4.748 -1.580 13.760 1.00 82.81 87 TYR A N 1
ATOM 691 C CA . TYR A 1 87 ? -4.075 -0.342 14.123 1.00 82.81 87 TYR A CA 1
ATOM 692 C C . TYR A 1 87 ? -5.007 0.866 13.956 1.00 82.81 87 TYR A C 1
ATOM 694 O O . TYR A 1 87 ? -5.336 1.242 12.829 1.00 82.81 87 TYR A O 1
ATOM 702 N N . SER A 1 88 ? -5.384 1.487 15.080 1.00 82.12 88 SER A N 1
ATOM 703 C CA . SER A 1 88 ? -6.174 2.736 15.196 1.00 82.12 88 SER A CA 1
ATOM 704 C C . SER A 1 88 ? -5.384 3.961 15.646 1.00 82.12 88 SER A C 1
ATOM 706 O O . SER A 1 88 ? -5.993 5.001 15.908 1.00 82.12 88 SER A O 1
ATOM 708 N N . GLY A 1 89 ? -4.068 3.833 15.796 1.00 78.38 89 GLY A N 1
ATOM 709 C CA . GLY A 1 89 ? -3.224 4.910 16.299 1.00 78.38 89 GLY A CA 1
ATOM 710 C C . GLY A 1 89 ? -3.174 6.122 15.367 1.00 78.38 89 GLY A C 1
ATOM 711 O O . GLY A 1 89 ? -3.743 6.139 14.269 1.00 78.38 89 GLY A O 1
ATOM 712 N N . ALA A 1 90 ? -2.497 7.172 15.824 1.00 74.75 90 ALA A N 1
ATOM 713 C CA . ALA A 1 90 ? -2.346 8.387 15.037 1.00 74.75 90 ALA A CA 1
ATOM 714 C C . ALA A 1 90 ? -1.373 8.170 13.865 1.00 74.75 90 ALA A C 1
ATOM 716 O O . ALA A 1 90 ? -0.243 7.716 14.049 1.00 74.75 90 ALA A O 1
ATOM 717 N N . CYS A 1 91 ? -1.801 8.573 12.669 1.00 72.44 91 CYS A N 1
ATOM 718 C CA . CYS A 1 91 ? -0.950 8.652 11.484 1.00 72.44 91 CYS A CA 1
ATOM 719 C C . CYS A 1 91 ? -0.394 10.077 11.340 1.00 72.44 91 CYS A C 1
ATOM 721 O O . CYS A 1 91 ? -1.118 11.047 11.572 1.00 72.44 91 CYS A O 1
ATOM 723 N N . GLY A 1 92 ? 0.868 10.211 10.929 1.00 70.88 92 GLY A N 1
ATOM 724 C CA . GLY A 1 92 ? 1.437 11.515 10.570 1.00 70.88 92 GLY A CA 1
ATOM 725 C C . GLY A 1 92 ? 0.951 12.015 9.208 1.00 70.88 92 GLY A C 1
ATOM 726 O O . GLY A 1 92 ? 0.285 11.300 8.458 1.00 70.88 92 GLY A O 1
ATOM 727 N N . ASN A 1 93 ? 1.315 13.257 8.884 1.00 71.44 93 ASN A N 1
ATOM 728 C CA . ASN A 1 93 ? 0.947 13.899 7.616 1.00 71.44 93 ASN A CA 1
ATOM 729 C C . ASN A 1 93 ? 1.982 13.673 6.505 1.00 71.44 93 ASN A C 1
ATOM 731 O O . ASN A 1 93 ? 1.675 13.864 5.331 1.00 71.44 93 ASN A O 1
ATOM 735 N N . GLU A 1 94 ? 3.200 13.270 6.861 1.00 75.44 94 GLU A N 1
ATOM 736 C CA . GLU A 1 94 ? 4.285 13.061 5.908 1.00 75.44 94 GLU A CA 1
ATOM 737 C C . GLU A 1 94 ? 4.408 11.579 5.570 1.00 75.44 94 GLU A C 1
ATOM 739 O O . GLU A 1 94 ? 4.690 10.746 6.427 1.00 75.44 94 GLU A O 1
ATOM 744 N N . THR A 1 95 ? 4.173 11.248 4.302 1.00 77.31 95 THR A N 1
ATOM 745 C CA . THR A 1 95 ? 4.354 9.891 3.791 1.00 77.31 95 THR A CA 1
ATOM 746 C C . THR A 1 95 ? 5.826 9.636 3.495 1.00 77.31 95 THR A C 1
ATOM 748 O O . THR A 1 95 ? 6.411 10.336 2.668 1.00 77.31 95 THR A O 1
ATOM 751 N N . ASP A 1 96 ? 6.401 8.610 4.105 1.00 80.38 96 ASP A N 1
ATOM 752 C CA . ASP A 1 96 ? 7.818 8.252 3.974 1.00 80.38 96 ASP A CA 1
ATOM 753 C C . ASP A 1 96 ? 8.042 6.755 3.714 1.00 80.38 96 ASP A C 1
ATOM 755 O O . ASP A 1 96 ? 9.179 6.322 3.526 1.00 80.38 96 ASP A O 1
ATOM 759 N N . HIS A 1 97 ? 6.967 5.962 3.683 1.00 82.06 97 HIS A N 1
ATOM 760 C CA . HIS A 1 97 ? 7.045 4.513 3.558 1.00 82.06 97 HIS A CA 1
ATOM 761 C C . HIS A 1 97 ? 6.028 3.974 2.553 1.00 82.06 97 HIS A C 1
ATOM 763 O O . HIS A 1 97 ? 4.848 4.315 2.613 1.00 82.06 97 HIS A O 1
ATOM 769 N N . SER A 1 98 ? 6.464 3.104 1.641 1.00 84.19 98 SER A N 1
ATOM 770 C CA . SER A 1 98 ? 5.584 2.464 0.654 1.00 84.19 98 SER A CA 1
ATOM 771 C C . SER A 1 98 ? 5.202 1.055 1.100 1.00 84.19 98 SER A C 1
ATOM 773 O O . SER A 1 98 ? 6.051 0.254 1.495 1.00 84.19 98 SER A O 1
ATOM 775 N N . VAL A 1 99 ? 3.917 0.733 0.997 1.00 84.00 99 VAL A N 1
ATOM 776 C CA . VAL A 1 99 ? 3.343 -0.575 1.339 1.00 84.00 99 VAL A CA 1
ATOM 777 C C . VAL A 1 99 ? 2.363 -1.020 0.261 1.00 84.00 99 VAL A C 1
ATOM 779 O O . VAL A 1 99 ? 1.983 -0.231 -0.600 1.00 84.00 99 VAL A O 1
ATOM 782 N N . VAL A 1 100 ? 1.922 -2.276 0.306 1.00 85.56 100 VAL A N 1
ATOM 783 C CA . VAL A 1 100 ? 0.944 -2.806 -0.653 1.00 85.56 100 VAL A CA 1
ATOM 784 C C . VAL A 1 100 ? -0.342 -3.176 0.071 1.00 85.56 100 VAL A C 1
ATOM 786 O O . VAL A 1 100 ? -0.338 -4.027 0.959 1.00 85.56 100 VAL A O 1
ATOM 789 N N . ILE A 1 101 ? -1.455 -2.570 -0.326 1.00 88.56 101 ILE A N 1
ATOM 790 C CA . ILE A 1 101 ? -2.792 -3.014 0.057 1.00 88.56 101 ILE A CA 1
ATOM 791 C C . ILE A 1 101 ? -3.128 -4.255 -0.765 1.00 88.56 101 ILE A C 1
ATOM 793 O O . ILE A 1 101 ? -3.091 -4.233 -1.994 1.00 88.56 101 ILE A O 1
ATOM 797 N N . VAL A 1 102 ? -3.464 -5.341 -0.077 1.00 87.94 102 VAL A N 1
ATOM 798 C CA . VAL A 1 102 ? -3.806 -6.639 -0.682 1.00 87.94 102 VAL A CA 1
ATOM 799 C C . VAL A 1 102 ? -5.265 -7.034 -0.453 1.00 87.94 102 VAL A C 1
ATOM 801 O O . VAL A 1 102 ? -5.694 -8.088 -0.909 1.00 87.94 102 VAL A O 1
ATOM 804 N N . GLY A 1 103 ? -6.029 -6.211 0.265 1.00 89.56 103 GLY A N 1
ATOM 805 C CA . GLY A 1 103 ? -7.438 -6.456 0.544 1.00 89.56 103 GLY A CA 1
ATOM 806 C C . GLY A 1 103 ? -7.998 -5.499 1.590 1.00 89.56 103 GLY A C 1
ATOM 807 O O . GLY A 1 103 ? -7.315 -4.582 2.048 1.00 89.56 103 GLY A O 1
ATOM 808 N N . TYR A 1 104 ? -9.240 -5.736 1.988 1.00 91.19 104 TYR A N 1
ATOM 809 C CA . TYR A 1 104 ? -9.933 -5.002 3.042 1.00 91.19 104 TYR A CA 1
ATOM 810 C C . TYR A 1 104 ? -10.970 -5.899 3.716 1.00 91.19 104 TYR A C 1
ATOM 812 O O . TYR A 1 104 ? -11.324 -6.957 3.194 1.00 91.19 104 TYR A O 1
ATOM 820 N N . GLY A 1 105 ? -11.484 -5.467 4.862 1.00 90.25 105 GLY A N 1
ATOM 821 C CA . GLY A 1 105 ? -12.520 -6.195 5.578 1.00 90.25 105 GLY A CA 1
ATOM 822 C C . GLY A 1 105 ? -13.250 -5.348 6.607 1.00 90.25 105 GLY A C 1
ATOM 823 O O . GLY A 1 105 ? -13.064 -4.133 6.704 1.00 90.25 105 GLY A O 1
ATOM 824 N N . VAL A 1 106 ? -14.114 -6.020 7.360 1.00 91.19 106 VAL A N 1
ATOM 825 C CA . VAL A 1 106 ? -14.851 -5.455 8.489 1.00 91.19 106 VAL A CA 1
ATOM 826 C C . VAL A 1 106 ? -14.689 -6.415 9.664 1.00 91.19 106 VAL A C 1
ATOM 828 O O . VAL A 1 106 ? -14.845 -7.622 9.491 1.00 91.19 106 VAL A O 1
ATOM 831 N N . SER A 1 107 ? -14.315 -5.900 10.834 1.00 87.69 107 SER A N 1
ATOM 832 C CA . SER A 1 107 ? -14.201 -6.689 12.061 1.00 87.69 107 SER A CA 1
ATOM 833 C C . SER A 1 107 ? -15.580 -7.102 12.581 1.00 87.69 107 SER A C 1
ATOM 835 O O . SER A 1 107 ? -16.603 -6.562 12.153 1.00 87.69 107 SER A O 1
ATOM 837 N N . ASN A 1 108 ? -15.622 -8.019 13.549 1.00 88.56 108 ASN A N 1
ATOM 838 C CA . ASN A 1 108 ? -16.878 -8.436 14.183 1.00 88.56 108 ASN A CA 1
ATOM 839 C C . ASN A 1 108 ? -17.584 -7.271 14.902 1.00 88.56 108 ASN A C 1
ATOM 841 O O . ASN A 1 108 ? -18.807 -7.250 15.013 1.00 88.56 108 ASN A O 1
ATOM 845 N N . GLU A 1 109 ? -16.818 -6.276 15.343 1.00 89.44 109 GLU A N 1
ATOM 846 C CA . GLU A 1 109 ? -17.279 -5.048 15.994 1.00 89.44 109 GLU A CA 1
ATOM 847 C C . GLU A 1 109 ? -17.705 -3.967 14.981 1.00 89.44 109 GLU A C 1
ATOM 849 O O . GLU A 1 109 ? -18.067 -2.859 15.371 1.00 89.44 109 GLU A O 1
ATOM 854 N N . GLY A 1 110 ? -17.660 -4.262 13.676 1.00 89.31 110 GLY A N 1
ATOM 855 C CA . GLY A 1 110 ? -18.048 -3.337 12.607 1.00 89.31 110 GLY A CA 1
ATOM 856 C C . GLY A 1 110 ? -16.932 -2.399 12.138 1.00 89.31 110 GLY A C 1
ATOM 857 O O . GLY A 1 110 ? -17.189 -1.482 11.354 1.00 89.31 110 GLY A O 1
ATOM 858 N N . THR A 1 111 ? -15.691 -2.611 12.580 1.00 88.25 111 THR A N 1
ATOM 859 C CA . THR A 1 111 ? -14.555 -1.758 12.214 1.00 88.25 111 THR A CA 1
ATOM 860 C C . THR A 1 111 ? -14.041 -2.100 10.821 1.00 88.25 111 THR A C 1
ATOM 862 O O . THR A 1 111 ? -13.588 -3.217 10.587 1.00 88.25 111 THR A O 1
ATOM 865 N N . LYS A 1 112 ? -14.071 -1.139 9.893 1.00 89.00 112 LYS A N 1
ATOM 866 C CA . LYS A 1 112 ? -13.503 -1.307 8.546 1.00 89.00 112 LYS A CA 1
ATOM 867 C C . LYS A 1 112 ? -11.980 -1.249 8.596 1.00 89.00 112 LYS A C 1
ATOM 869 O O . LYS A 1 112 ? -11.432 -0.437 9.339 1.00 89.00 112 LYS A O 1
ATOM 874 N N . TYR A 1 113 ? -11.316 -2.068 7.786 1.00 86.44 113 TYR A N 1
ATOM 875 C CA . TYR A 1 113 ? -9.861 -2.086 7.741 1.00 86.44 113 TYR A CA 1
ATOM 876 C C . TYR A 1 113 ? -9.265 -2.431 6.378 1.00 86.44 113 TYR A C 1
ATOM 878 O O . TYR A 1 113 ? -9.876 -3.144 5.581 1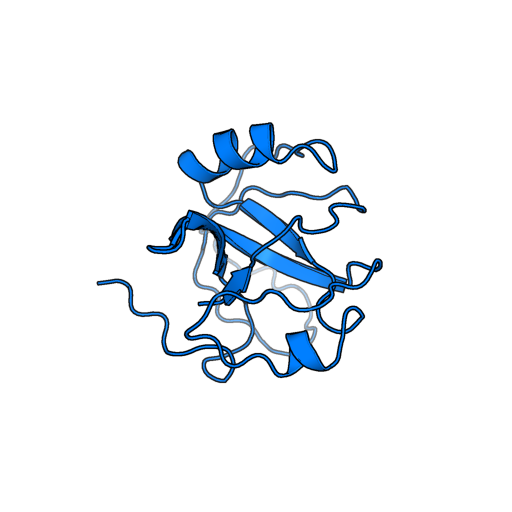.00 86.44 113 TYR A O 1
ATOM 886 N N . TRP A 1 114 ? -8.025 -1.987 6.161 1.00 89.00 114 TRP A N 1
ATOM 887 C CA . TRP A 1 114 ? -7.173 -2.391 5.038 1.00 89.00 114 TRP A CA 1
ATOM 888 C C . TRP A 1 114 ? -6.223 -3.516 5.437 1.00 89.00 114 TRP A C 1
ATOM 890 O O . TRP A 1 114 ? -5.640 -3.475 6.516 1.00 89.00 114 TRP A O 1
ATOM 900 N N . LEU A 1 115 ? -6.029 -4.491 4.552 1.00 86.94 115 LEU A N 1
ATOM 901 C CA . LEU A 1 115 ? -5.012 -5.529 4.679 1.00 86.94 115 LEU A CA 1
ATOM 902 C C . LEU A 1 115 ? -3.744 -5.079 3.966 1.00 86.94 115 LEU A C 1
ATOM 904 O O . LEU A 1 115 ? -3.743 -4.928 2.743 1.00 86.94 115 LEU A O 1
ATOM 908 N N . ILE A 1 116 ? -2.665 -4.888 4.721 1.00 84.44 116 ILE A N 1
ATOM 909 C CA . ILE A 1 116 ? -1.408 -4.358 4.196 1.00 84.44 116 ILE A CA 1
ATOM 910 C C . ILE A 1 116 ? -0.289 -5.399 4.280 1.00 84.44 116 ILE A C 1
ATOM 912 O O . ILE A 1 116 ? -0.026 -6.003 5.330 1.00 84.44 116 ILE A O 1
ATOM 916 N N . LYS A 1 117 ? 0.400 -5.569 3.151 1.00 78.62 117 LYS A N 1
ATOM 917 C CA . LYS A 1 117 ? 1.679 -6.258 3.020 1.00 78.62 117 LYS A CA 1
ATOM 918 C C . LYS A 1 117 ? 2.806 -5.230 3.106 1.00 78.62 117 LYS A C 1
ATOM 920 O O . LYS A 1 117 ? 2.854 -4.279 2.328 1.00 78.62 117 LYS A O 1
ATOM 925 N N . ASN A 1 118 ? 3.705 -5.442 4.060 1.00 76.06 118 ASN A N 1
ATOM 926 C CA . ASN A 1 118 ? 4.884 -4.611 4.280 1.00 76.06 118 ASN A CA 1
ATOM 927 C C . ASN A 1 118 ? 6.159 -5.363 3.838 1.00 76.06 118 ASN A C 1
ATOM 929 O O . ASN A 1 118 ? 6.134 -6.585 3.686 1.00 76.06 118 ASN A O 1
ATOM 933 N N . SER A 1 119 ? 7.246 -4.630 3.604 1.00 71.75 119 SER A N 1
ATOM 934 C CA . SER A 1 119 ? 8.569 -5.121 3.187 1.00 71.75 119 SER A CA 1
ATOM 935 C C . SER A 1 119 ? 9.583 -5.208 4.334 1.00 71.75 119 SER A C 1
ATOM 937 O O . SER A 1 119 ? 10.728 -5.601 4.115 1.00 71.75 119 SER A O 1
ATOM 939 N N . LEU A 1 120 ? 9.170 -4.849 5.552 1.00 62.38 120 LEU A N 1
ATOM 940 C CA . LEU A 1 120 ? 9.920 -5.136 6.771 1.00 62.38 120 LEU A CA 1
ATOM 941 C C . LEU A 1 120 ? 9.817 -6.645 7.046 1.00 62.38 120 LEU A C 1
ATOM 943 O O . LEU A 1 120 ? 8.727 -7.201 6.926 1.00 62.38 120 LEU A O 1
ATOM 947 N N . ASP A 1 121 ? 10.954 -7.283 7.346 1.00 51.41 121 ASP A N 1
ATOM 948 C CA . ASP A 1 121 ? 11.114 -8.725 7.618 1.00 51.41 121 ASP A CA 1
ATOM 949 C C . ASP A 1 121 ? 10.074 -9.286 8.617 1.00 51.41 121 ASP A C 1
ATOM 951 O O . ASP A 1 121 ? 9.312 -8.545 9.237 1.00 51.41 121 ASP A O 1
ATOM 955 N N . GLU A 1 122 ? 10.105 -10.602 8.869 1.00 48.16 122 GLU A N 1
ATOM 956 C CA . GLU A 1 122 ? 9.295 -11.337 9.875 1.00 48.16 122 GLU A CA 1
ATOM 957 C C . GLU A 1 122 ? 9.260 -10.722 11.303 1.00 48.16 122 GLU A C 1
ATOM 959 O O . GLU A 1 122 ? 8.537 -11.195 12.175 1.00 48.16 122 GLU A O 1
ATOM 964 N N . LEU A 1 123 ? 10.013 -9.648 11.553 1.00 45.47 123 LEU A N 1
ATOM 965 C CA . LEU A 1 123 ? 10.039 -8.835 12.770 1.00 45.47 123 LEU A CA 1
ATOM 966 C C . LEU A 1 123 ? 8.857 -7.849 12.906 1.00 45.47 123 LEU A C 1
ATOM 968 O O . LEU A 1 123 ? 8.746 -7.182 13.942 1.00 45.47 123 LEU A O 1
ATOM 972 N N . TRP A 1 124 ? 7.985 -7.740 11.897 1.00 44.41 124 TRP A N 1
ATOM 973 C CA . TRP A 1 124 ? 6.855 -6.804 11.867 1.00 44.41 124 TRP A CA 1
ATOM 974 C C . TRP A 1 124 ? 5.514 -7.499 11.590 1.00 44.41 124 TRP A C 1
ATOM 976 O O . TRP A 1 124 ? 5.140 -7.752 10.442 1.00 44.41 124 TRP A O 1
ATOM 986 N N . GLY A 1 125 ? 4.738 -7.765 12.646 1.00 47.88 125 GLY A N 1
ATOM 987 C CA . GLY A 1 125 ? 3.454 -8.449 12.501 1.00 47.88 125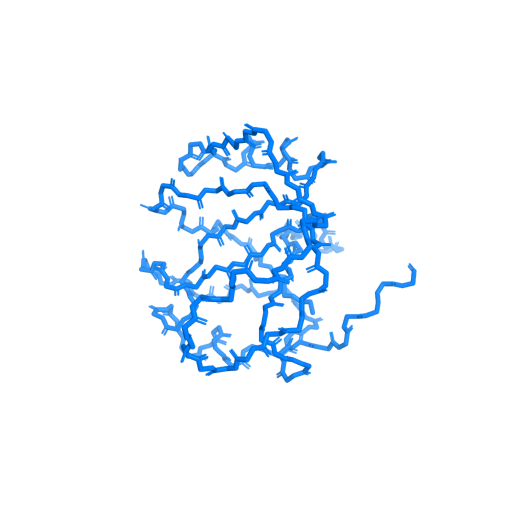 GLY A CA 1
ATOM 988 C C . GLY A 1 125 ? 3.613 -9.958 12.382 1.00 47.88 125 GLY A C 1
ATOM 989 O O . GLY A 1 125 ? 4.375 -10.423 11.542 1.00 47.88 125 GLY A O 1
ATOM 990 N N . ASN A 1 126 ? 2.854 -10.722 13.172 1.00 41.62 126 ASN A N 1
ATOM 991 C CA . ASN A 1 126 ? 2.822 -12.185 13.082 1.00 41.62 126 ASN A CA 1
ATOM 992 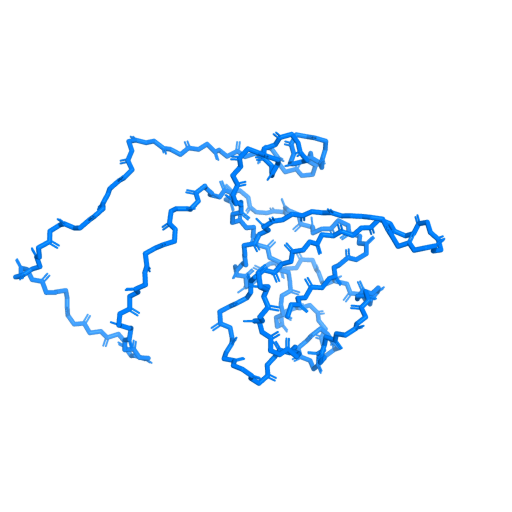C C . ASN A 1 126 ? 2.786 -12.687 11.625 1.00 41.62 126 ASN A C 1
ATOM 994 O O . ASN A 1 126 ? 2.051 -12.148 10.785 1.00 41.62 126 ASN A O 1
ATOM 998 N N . GLN A 1 127 ? 3.627 -13.701 11.393 1.00 42.59 127 GLN A N 1
ATOM 999 C CA . GLN A 1 127 ? 3.764 -14.573 10.226 1.00 42.59 127 GLN A CA 1
ATOM 1000 C C . GLN A 1 127 ? 2.687 -14.398 9.153 1.0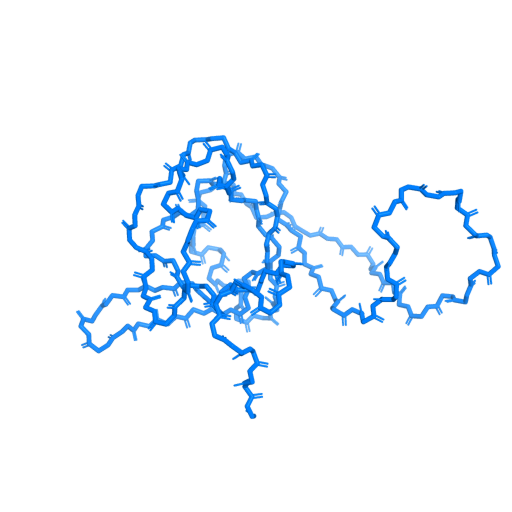0 42.59 127 GLN A C 1
ATOM 1002 O O . GLN A 1 127 ? 1.505 -14.676 9.346 1.00 42.59 127 GLN A O 1
ATOM 1007 N N . ALA A 1 128 ? 3.138 -13.972 7.975 1.00 39.69 128 ALA A N 1
ATOM 1008 C CA . ALA A 1 128 ? 2.370 -14.058 6.749 1.00 39.69 128 ALA A CA 1
ATOM 1009 C C . ALA A 1 128 ? 2.253 -15.529 6.310 1.00 39.69 128 ALA A C 1
ATOM 1011 O O . ALA A 1 128 ? 3.015 -15.994 5.469 1.00 39.69 128 ALA A O 1
ATOM 1012 N N . THR A 1 129 ? 1.281 -16.246 6.861 1.00 32.81 129 THR A N 1
ATOM 1013 C CA . THR A 1 129 ? 0.717 -17.455 6.251 1.00 32.81 129 THR A CA 1
ATOM 1014 C C . THR A 1 129 ? -0.776 -17.226 6.087 1.00 32.81 129 THR A C 1
ATOM 1016 O O . THR A 1 129 ? -1.536 -17.274 7.049 1.00 32.81 129 THR A O 1
ATOM 1019 N N . LEU A 1 130 ? -1.166 -16.890 4.861 1.00 33.25 130 LEU A N 1
ATOM 1020 C CA . LEU A 1 130 ? -2.481 -17.249 4.353 1.00 33.25 130 LEU A CA 1
ATOM 1021 C C . LEU A 1 130 ? -2.265 -18.609 3.686 1.00 33.25 130 LEU A C 1
ATOM 1023 O O . LEU A 1 130 ? -1.461 -18.687 2.753 1.00 33.25 130 LEU A O 1
ATOM 1027 N N . ASP A 1 131 ? -2.888 -19.647 4.240 1.00 28.69 131 ASP A N 1
ATOM 1028 C CA . ASP A 1 131 ? -3.100 -20.918 3.540 1.00 28.69 131 ASP A CA 1
ATOM 1029 C C . ASP A 1 131 ? -3.977 -20.701 2.293 1.00 28.69 131 ASP A C 1
ATOM 1031 O O . ASP A 1 131 ? -4.887 -19.836 2.351 1.00 28.69 131 ASP A O 1
#

Foldseek 3Di:
DAKAQDDQQQVDWDKWFDDDDDDPDDPDDDDDDPPDDDPDDDDDTDTDPGPCVVVVQVVLVVGKMKGFFQQVVFDVCNVQAAAPDYDPDTGDNDGDAIWIFNHWDADPVRGTITDIDHPDPCRHYHDPDDD

Sequence (131 aa):
MVVFLRPVSLQHNYTMVEFLVKMIIRIRQMNCRNDFIPVAGFRDFQVIPPNDEQQLLQVVVQQPVTVNIAGAAGTDELYNFKGGEIYSGACGNETDHSVVIVGYGVSNEGTKYWLIKNSLDELWGNQATLD